Protein AF-A0AAE4NMX4-F1 (afdb_monomer)

Structure (mmCIF, N/CA/C/O backbone):
data_AF-A0AAE4NMX4-F1
#
_entry.id   AF-A0AAE4NMX4-F1
#
loop_
_atom_site.group_PDB
_atom_site.id
_atom_site.type_symbol
_atom_site.label_atom_id
_atom_site.label_alt_id
_atom_site.label_comp_id
_atom_site.label_asym_id
_atom_site.label_entity_id
_atom_site.label_seq_id
_atom_site.pdbx_PDB_ins_code
_atom_site.Cartn_x
_atom_site.Cartn_y
_atom_site.Cartn_z
_atom_site.occupancy
_atom_site.B_iso_or_equiv
_atom_site.auth_seq_id
_atom_site.auth_comp_id
_atom_site.auth_asym_id
_atom_site.auth_atom_id
_atom_site.pdbx_PDB_model_num
ATOM 1 N N . MET A 1 1 ? -7.777 -8.681 -1.428 1.00 73.31 1 MET A N 1
ATOM 2 C CA . MET A 1 1 ? -6.659 -7.923 -0.824 1.00 73.31 1 MET A CA 1
ATOM 3 C C . MET A 1 1 ? -6.633 -8.086 0.697 1.00 73.31 1 MET A C 1
ATOM 5 O O . MET A 1 1 ? -5.696 -8.689 1.185 1.00 73.31 1 MET A O 1
ATOM 9 N N . GLN A 1 2 ? -7.688 -7.728 1.435 1.00 81.00 2 GLN A N 1
ATOM 10 C CA . GLN A 1 2 ? -7.768 -7.958 2.895 1.00 81.00 2 GLN A CA 1
ATOM 11 C C . GLN A 1 2 ? -7.533 -9.416 3.325 1.00 81.00 2 GLN A C 1
ATOM 13 O O . GLN A 1 2 ? -6.770 -9.665 4.251 1.00 81.00 2 GLN A O 1
ATOM 18 N N . ARG A 1 3 ? -8.087 -10.390 2.585 1.00 83.12 3 ARG A N 1
ATOM 19 C CA . ARG A 1 3 ? -7.792 -11.820 2.788 1.00 83.12 3 ARG A CA 1
ATOM 20 C C . ARG A 1 3 ? -6.305 -12.160 2.639 1.00 83.12 3 ARG A C 1
ATOM 22 O O . ARG A 1 3 ? -5.798 -12.959 3.413 1.00 83.12 3 ARG A O 1
ATOM 29 N N . PHE A 1 4 ? -5.616 -11.542 1.678 1.00 76.56 4 PHE A N 1
ATOM 30 C CA . PHE A 1 4 ? -4.170 -11.722 1.488 1.00 76.56 4 PHE A CA 1
ATOM 31 C C . PHE A 1 4 ? -3.372 -11.115 2.642 1.00 76.56 4 PHE A C 1
ATOM 33 O O . PHE A 1 4 ? -2.330 -11.639 3.002 1.00 76.56 4 PHE A O 1
ATOM 40 N N . LEU A 1 5 ? -3.896 -10.058 3.267 1.00 78.12 5 LEU A N 1
ATOM 41 C CA . LEU A 1 5 ? -3.300 -9.475 4.463 1.00 78.12 5 LEU A CA 1
ATOM 42 C C . LEU A 1 5 ? -3.660 -10.233 5.753 1.00 78.12 5 LEU A C 1
ATOM 44 O O . LEU A 1 5 ? -3.186 -9.862 6.822 1.00 78.12 5 LEU A O 1
ATOM 48 N N . GLY A 1 6 ? -4.521 -11.253 5.714 1.00 81.62 6 GLY A N 1
ATOM 49 C CA . GLY A 1 6 ? -4.983 -11.940 6.926 1.00 81.62 6 GLY A CA 1
ATOM 50 C C . GLY A 1 6 ? -5.726 -11.033 7.920 1.00 81.62 6 GLY A C 1
ATOM 51 O O . GLY A 1 6 ? -5.767 -11.343 9.109 1.00 81.62 6 GLY A O 1
ATOM 52 N N . ILE A 1 7 ? -6.293 -9.914 7.454 1.00 81.31 7 ILE A N 1
ATOM 53 C CA . ILE A 1 7 ? -7.096 -8.994 8.273 1.00 81.31 7 ILE A CA 1
ATOM 54 C C . ILE A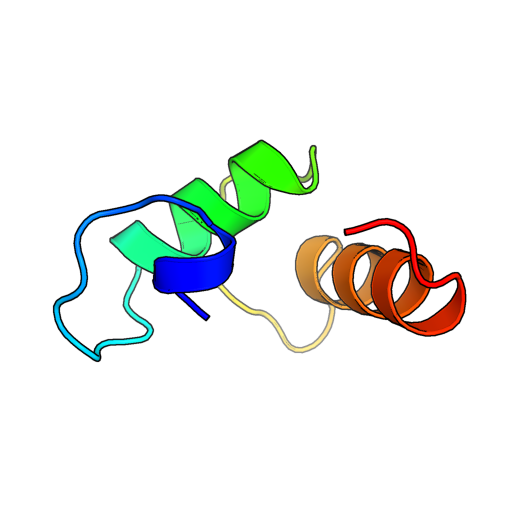 1 7 ? -8.593 -9.232 8.051 1.00 81.31 7 ILE A C 1
ATOM 56 O O . ILE A 1 7 ? -8.993 -9.844 7.057 1.00 81.31 7 ILE A O 1
ATOM 60 N N . GLY A 1 8 ? -9.422 -8.745 8.981 1.00 86.38 8 GLY A N 1
ATOM 61 C CA . GLY A 1 8 ? -10.880 -8.809 8.857 1.00 86.38 8 GLY A CA 1
ATOM 62 C C . GLY A 1 8 ? -11.349 -8.211 7.529 1.00 86.38 8 GLY A C 1
ATOM 63 O O . GLY A 1 8 ? -10.892 -7.136 7.143 1.00 86.38 8 GLY A O 1
ATOM 64 N N . GLN A 1 9 ? -12.219 -8.928 6.815 1.00 87.38 9 GLN A N 1
ATOM 65 C CA . GLN A 1 9 ? -12.752 -8.463 5.537 1.00 87.38 9 GLN A CA 1
ATOM 66 C C . GLN A 1 9 ? -13.992 -7.603 5.767 1.00 87.38 9 GLN A C 1
ATOM 68 O O . GLN A 1 9 ? -14.975 -8.078 6.331 1.00 87.38 9 GLN A O 1
ATOM 73 N N . ASP A 1 10 ? -13.932 -6.359 5.304 1.00 86.69 10 ASP A N 1
ATOM 74 C CA . ASP A 1 10 ? -15.081 -5.455 5.186 1.00 86.69 10 ASP A CA 1
ATOM 75 C C . ASP A 1 10 ? -15.335 -5.031 3.725 1.00 86.69 10 ASP A C 1
ATOM 77 O O . ASP A 1 10 ? -16.214 -4.216 3.460 1.00 86.69 10 ASP A O 1
ATOM 81 N N . ASP A 1 11 ? -14.561 -5.587 2.783 1.00 86.44 11 ASP A N 1
ATOM 82 C CA . ASP A 1 11 ? -14.551 -5.289 1.347 1.00 86.44 11 ASP A CA 1
ATOM 83 C C . ASP A 1 11 ? -14.201 -3.829 0.996 1.00 86.44 11 ASP A C 1
ATOM 85 O O . ASP A 1 11 ? -14.299 -3.412 -0.161 1.00 86.44 11 ASP A O 1
ATOM 89 N N . LEU A 1 12 ? -13.691 -3.061 1.966 1.00 91.56 12 LEU A N 1
ATOM 90 C CA . LEU A 1 12 ? -13.243 -1.688 1.790 1.00 91.56 12 LEU A CA 1
ATOM 91 C C . LEU A 1 12 ? -11.716 -1.591 1.757 1.00 91.56 12 LEU A C 1
ATOM 93 O O . LEU A 1 12 ? -10.972 -2.074 2.617 1.00 91.56 12 LEU A O 1
ATOM 97 N N . PHE A 1 13 ? -11.222 -0.826 0.788 1.00 90.06 13 PHE A N 1
ATOM 98 C CA . PHE A 1 13 ? -9.831 -0.388 0.764 1.00 90.06 13 PHE A CA 1
ATOM 99 C C . PHE A 1 13 ? -9.670 0.960 1.486 1.00 90.06 13 PHE A C 1
ATOM 101 O O . PHE A 1 13 ? -9.310 1.975 0.895 1.00 90.06 13 PHE A O 1
ATOM 108 N N . GLY A 1 14 ? -10.021 0.974 2.776 1.00 92.75 14 GLY A N 1
ATOM 109 C CA . GLY A 1 14 ? -9.953 2.155 3.642 1.00 92.75 14 GLY A CA 1
ATOM 110 C C . GLY A 1 14 ? -8.624 2.307 4.390 1.00 92.75 14 GLY A C 1
ATOM 111 O O . GLY A 1 14 ? -7.733 1.462 4.307 1.00 92.75 14 GLY A O 1
ATOM 112 N 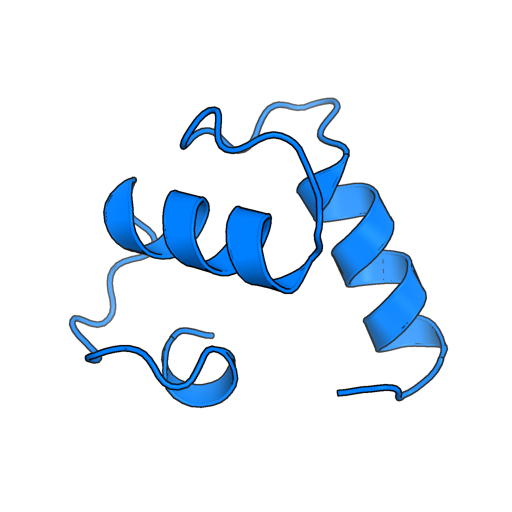N . GLN A 1 15 ? -8.510 3.371 5.193 1.00 95.06 15 GLN A N 1
ATOM 113 C CA . GLN A 1 15 ? -7.289 3.691 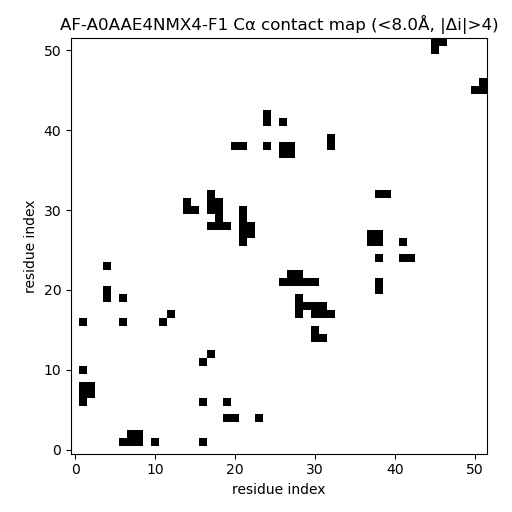5.953 1.00 95.06 15 GLN A CA 1
ATOM 114 C C . GLN A 1 15 ? -6.791 2.548 6.853 1.00 95.06 15 GLN A C 1
ATOM 116 O O . GLN A 1 15 ? -5.582 2.389 7.017 1.00 95.06 15 GLN A O 1
ATOM 121 N N . ALA A 1 16 ? -7.696 1.756 7.439 1.00 92.44 16 ALA A N 1
ATOM 122 C CA . ALA A 1 16 ? -7.327 0.598 8.255 1.00 92.44 16 ALA A CA 1
ATOM 123 C C . ALA A 1 16 ? -6.610 -0.469 7.411 1.00 92.44 16 ALA A C 1
ATOM 125 O O . ALA A 1 16 ? -5.481 -0.846 7.718 1.00 92.44 16 ALA A O 1
ATOM 126 N N . THR A 1 17 ? -7.216 -0.849 6.284 1.00 93.62 17 THR A N 1
ATOM 127 C CA . THR A 1 17 ? -6.640 -1.778 5.305 1.00 93.62 17 THR A CA 1
ATOM 128 C C . THR A 1 17 ? -5.289 -1.288 4.776 1.00 93.62 17 THR A C 1
ATOM 130 O O . THR A 1 17 ? -4.338 -2.066 4.695 1.00 93.62 17 THR A O 1
ATOM 133 N N . ILE A 1 18 ? -5.167 0.008 4.458 1.00 95.62 18 ILE A N 1
ATOM 134 C CA . ILE A 1 18 ? -3.909 0.602 3.977 1.00 95.62 18 ILE A CA 1
ATOM 135 C C . ILE A 1 18 ? -2.822 0.518 5.053 1.00 95.62 18 ILE A C 1
ATOM 137 O O . ILE A 1 18 ? -1.701 0.106 4.760 1.00 95.62 18 ILE A O 1
ATOM 141 N N . LYS A 1 19 ? -3.152 0.849 6.306 1.00 95.38 19 LYS A N 1
ATOM 142 C CA . LYS A 1 19 ? -2.214 0.774 7.431 1.00 95.38 19 LYS A CA 1
ATOM 143 C C . LYS A 1 19 ? -1.668 -0.644 7.624 1.00 95.38 19 LYS A C 1
ATOM 145 O O . LYS A 1 19 ? -0.463 -0.817 7.809 1.00 95.38 19 LYS A O 1
ATOM 150 N N . ASP A 1 20 ? -2.539 -1.648 7.592 1.00 94.06 20 ASP A 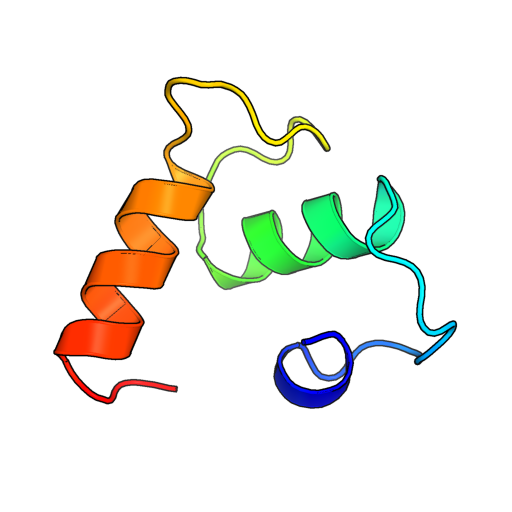N 1
ATOM 151 C CA . ASP A 1 20 ? -2.134 -3.040 7.800 1.00 94.06 20 ASP A CA 1
ATOM 152 C C . ASP A 1 20 ? -1.327 -3.582 6.616 1.00 94.06 20 ASP A C 1
ATOM 154 O O . ASP A 1 20 ? -0.328 -4.274 6.821 1.00 94.06 20 ASP A O 1
ATOM 158 N N . MET A 1 21 ? -1.666 -3.179 5.389 1.00 94.50 21 MET A N 1
ATOM 159 C CA . MET A 1 21 ? -0.835 -3.451 4.216 1.00 94.50 21 MET A CA 1
ATOM 160 C C . MET A 1 21 ? 0.564 -2.859 4.374 1.00 94.50 21 MET A C 1
ATOM 162 O O . MET A 1 21 ? 1.557 -3.559 4.207 1.00 94.50 21 MET A O 1
ATOM 166 N N . GLN A 1 22 ? 0.658 -1.581 4.738 1.00 96.38 22 GLN A N 1
ATOM 167 C CA . GLN A 1 22 ? 1.935 -0.894 4.942 1.00 96.38 22 GLN A CA 1
ATOM 168 C C . GLN A 1 22 ? 2.787 -1.585 6.005 1.00 96.38 22 GLN A C 1
ATOM 170 O O . GLN A 1 22 ? 3.988 -1.767 5.813 1.00 96.38 22 GLN A O 1
ATOM 175 N N . LYS A 1 23 ? 2.155 -2.042 7.092 1.00 95.19 23 LYS A N 1
ATOM 176 C CA . LYS A 1 23 ? 2.812 -2.841 8.128 1.00 95.19 23 LYS A CA 1
ATOM 177 C C . LYS A 1 23 ? 3.409 -4.132 7.564 1.00 95.19 23 LYS A C 1
ATOM 179 O O . LYS A 1 23 ? 4.555 -4.436 7.873 1.00 95.19 23 LYS A O 1
ATOM 184 N N . GLN A 1 24 ? 2.661 -4.880 6.756 1.00 92.44 24 GLN A N 1
ATOM 185 C CA . GLN A 1 24 ? 3.136 -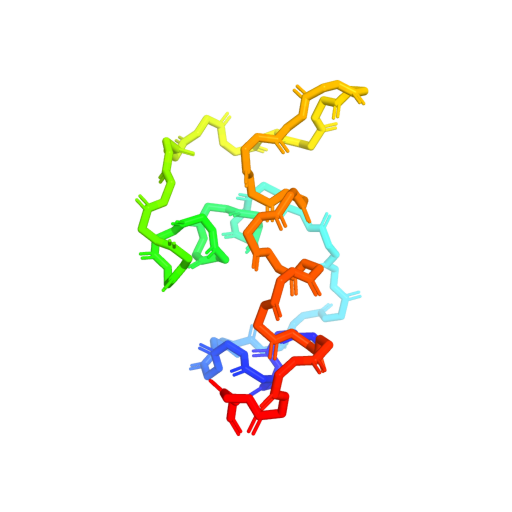6.140 6.171 1.00 92.44 24 GLN A CA 1
ATOM 186 C C . GLN A 1 24 ? 4.207 -5.952 5.099 1.00 92.44 24 GLN A C 1
ATOM 188 O O . GLN A 1 24 ? 5.126 -6.764 4.969 1.00 92.44 24 GLN A O 1
ATOM 193 N N . LEU A 1 25 ? 4.114 -4.863 4.342 1.00 93.69 25 LEU A N 1
ATOM 194 C CA . LEU A 1 25 ? 5.121 -4.488 3.359 1.00 93.69 25 LEU A CA 1
ATOM 195 C C . LEU A 1 25 ? 6.379 -3.897 4.012 1.00 93.69 25 LEU A C 1
ATOM 197 O O . LEU A 1 25 ? 7.395 -3.758 3.346 1.00 93.69 25 LEU A O 1
ATOM 201 N N . GLY A 1 26 ? 6.361 -3.594 5.313 1.00 95.44 26 GLY A N 1
ATOM 202 C CA . GLY A 1 26 ? 7.506 -2.987 5.997 1.00 95.44 26 GLY A CA 1
ATOM 203 C C . GLY A 1 26 ? 7.771 -1.544 5.560 1.00 95.44 26 GLY A C 1
ATOM 204 O O . GLY A 1 26 ? 8.893 -1.062 5.675 1.00 95.44 26 GLY A O 1
ATOM 205 N N . THR A 1 27 ? 6.747 -0.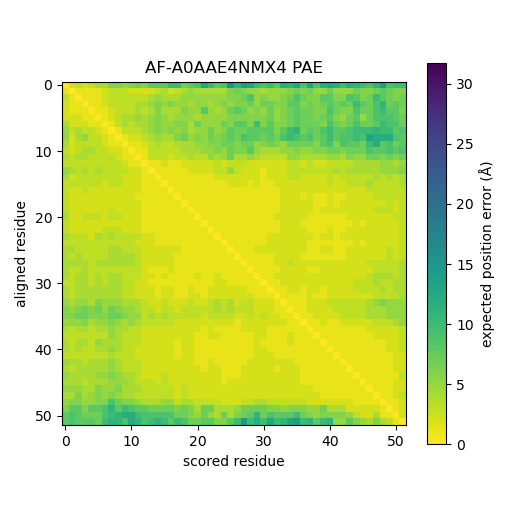852 5.056 1.00 96.88 27 THR A N 1
ATOM 206 C CA . THR A 1 27 ? 6.823 0.551 4.628 1.00 96.88 27 THR A CA 1
ATOM 207 C C . THR A 1 27 ? 6.209 1.480 5.676 1.00 96.88 27 THR A C 1
ATOM 209 O O . THR A 1 27 ? 5.512 1.035 6.590 1.00 96.88 27 THR A O 1
ATOM 212 N N . THR A 1 28 ? 6.408 2.790 5.525 1.00 96.88 28 THR A N 1
ATOM 213 C CA . THR A 1 28 ? 5.787 3.809 6.387 1.00 96.88 28 THR A CA 1
ATOM 214 C C . THR A 1 28 ? 4.265 3.630 6.470 1.00 96.88 28 THR A C 1
ATOM 216 O O . THR A 1 28 ? 3.596 3.477 5.451 1.00 96.88 28 THR A O 1
ATOM 219 N N . GLN A 1 29 ? 3.715 3.654 7.690 1.00 97.12 29 GLN A N 1
ATOM 220 C CA . GLN A 1 29 ? 2.278 3.498 7.964 1.00 97.12 29 GLN A CA 1
ATOM 221 C C . GLN A 1 29 ? 1.532 4.845 7.940 1.00 97.12 29 GLN A C 1
ATOM 223 O O . GLN A 1 29 ? 0.952 5.263 8.946 1.00 97.12 29 GLN A O 1
ATOM 228 N N . ASP A 1 30 ? 1.562 5.548 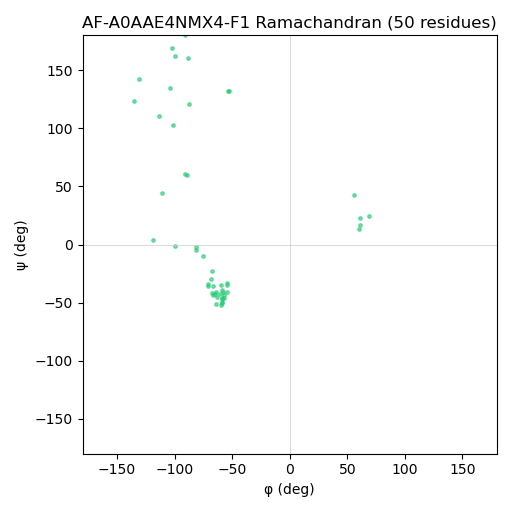6.809 1.00 96.62 30 ASP A N 1
ATOM 229 C CA . ASP A 1 30 ? 0.902 6.855 6.637 1.00 96.62 30 ASP A CA 1
ATOM 230 C C . ASP A 1 30 ? -0.609 6.757 6.330 1.00 96.62 30 ASP A C 1
ATOM 232 O O . ASP A 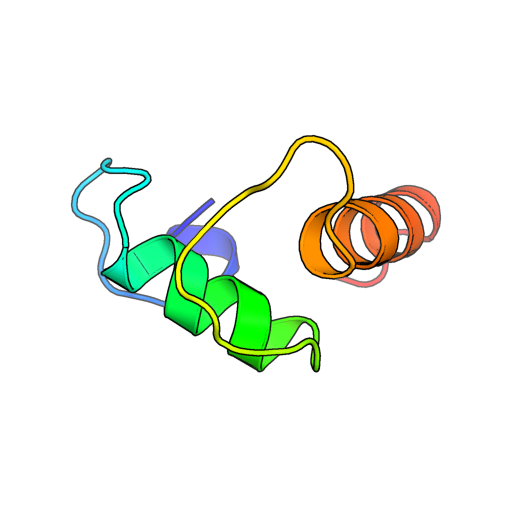1 30 ? -1.301 7.773 6.233 1.00 96.62 30 ASP A O 1
ATOM 236 N N . ARG A 1 31 ? -1.133 5.526 6.212 1.00 96.69 31 ARG A N 1
ATOM 237 C CA . ARG A 1 31 ? -2.546 5.198 5.953 1.00 96.69 31 ARG A CA 1
ATOM 238 C C . ARG A 1 31 ? -3.081 5.744 4.627 1.00 96.69 31 ARG A C 1
ATOM 240 O O . ARG A 1 31 ? -4.298 5.791 4.440 1.00 96.69 31 ARG A O 1
ATOM 247 N N . THR A 1 32 ? -2.191 6.124 3.715 1.00 96.62 32 THR A N 1
ATOM 248 C CA . THR A 1 32 ? -2.518 6.754 2.437 1.00 96.62 32 THR A CA 1
ATOM 249 C C . THR A 1 32 ? -1.793 6.051 1.294 1.00 96.62 32 THR A C 1
ATOM 251 O O . THR A 1 32 ? -0.639 5.650 1.406 1.00 96.62 32 THR A O 1
ATOM 254 N N . ILE A 1 33 ? -2.462 5.915 0.150 1.00 95.81 33 ILE A N 1
ATOM 255 C CA . ILE A 1 33 ? -1.795 5.557 -1.104 1.00 95.81 33 ILE A CA 1
ATOM 256 C C . ILE A 1 33 ? -1.627 6.831 -1.922 1.00 95.81 33 ILE A C 1
ATOM 258 O O . ILE A 1 33 ? -2.583 7.350 -2.493 1.00 95.81 33 ILE A O 1
ATOM 262 N N . SER A 1 34 ? -0.403 7.350 -1.930 1.00 93.25 34 SER A N 1
ATOM 263 C CA . SER A 1 34 ? -0.012 8.546 -2.677 1.00 93.25 34 SER A CA 1
ATOM 264 C C . SER A 1 34 ? 0.431 8.193 -4.105 1.00 93.25 34 SER A C 1
ATOM 266 O O . SER A 1 34 ? 0.829 7.052 -4.347 1.00 93.25 34 SER A O 1
ATOM 268 N N . PRO A 1 35 ? 0.447 9.159 -5.048 1.00 94.38 35 PRO A N 1
ATOM 269 C CA . PRO A 1 35 ? 0.949 8.932 -6.409 1.00 94.38 35 PRO A CA 1
ATOM 270 C C . PRO A 1 35 ? 2.375 8.364 -6.452 1.00 94.38 35 PRO A C 1
ATOM 272 O O . PRO A 1 35 ? 2.704 7.562 -7.321 1.00 94.38 35 PRO A O 1
ATOM 275 N N . VAL A 1 36 ? 3.205 8.753 -5.480 1.00 93.88 36 VAL A N 1
ATOM 276 C CA . VAL A 1 36 ? 4.486 8.113 -5.170 1.00 93.88 36 VAL A CA 1
ATOM 277 C C . VAL A 1 36 ? 4.342 7.477 -3.792 1.00 93.88 36 VAL A C 1
ATOM 279 O O . VAL A 1 36 ? 4.208 8.185 -2.797 1.00 93.88 36 VAL A O 1
ATOM 282 N N . SER A 1 37 ? 4.317 6.147 -3.739 1.00 96.12 37 SER A N 1
ATOM 283 C CA . SER A 1 37 ? 4.099 5.379 -2.511 1.00 96.12 37 SER A CA 1
ATOM 284 C C . SER A 1 37 ? 5.100 4.232 -2.425 1.00 96.12 37 SER A C 1
ATOM 286 O O . SER A 1 37 ? 5.160 3.378 -3.313 1.00 96.12 37 SER A O 1
ATOM 288 N N . ASP A 1 38 ? 5.859 4.186 -1.329 1.00 96.94 38 ASP A N 1
ATOM 289 C CA . ASP A 1 38 ? 6.760 3.065 -1.044 1.00 96.94 38 ASP A CA 1
ATOM 290 C C . ASP A 1 38 ? 5.991 1.742 -0.943 1.00 96.94 38 ASP A C 1
ATOM 292 O O . ASP A 1 38 ? 6.482 0.711 -1.396 1.00 96.94 38 ASP A O 1
ATOM 296 N N . SER A 1 39 ? 4.762 1.771 -0.411 1.00 96.19 39 SER A N 1
ATOM 297 C CA . SER A 1 39 ? 3.891 0.595 -0.286 1.00 96.19 39 SER A CA 1
ATOM 298 C C . SER A 1 39 ? 3.504 0.045 -1.658 1.00 96.19 39 SER A C 1
ATOM 300 O O . SER A 1 39 ? 3.520 -1.163 -1.864 1.00 96.19 39 SER A O 1
ATOM 302 N N . VAL A 1 40 ? 3.199 0.918 -2.623 1.00 95.62 40 VAL A N 1
ATOM 303 C CA . VAL A 1 40 ? 2.898 0.492 -4.000 1.00 95.62 40 VAL A CA 1
ATOM 304 C C . VAL A 1 40 ? 4.136 -0.103 -4.669 1.00 95.62 40 VAL A C 1
ATOM 306 O O . VAL A 1 40 ? 4.038 -1.162 -5.288 1.00 95.62 40 VAL A O 1
ATOM 309 N N . ARG A 1 41 ? 5.307 0.530 -4.508 1.00 96.75 41 ARG A N 1
ATOM 310 C CA . ARG A 1 41 ? 6.570 0.008 -5.054 1.00 96.75 41 ARG A CA 1
ATOM 311 C C . ARG A 1 41 ? 6.886 -1.38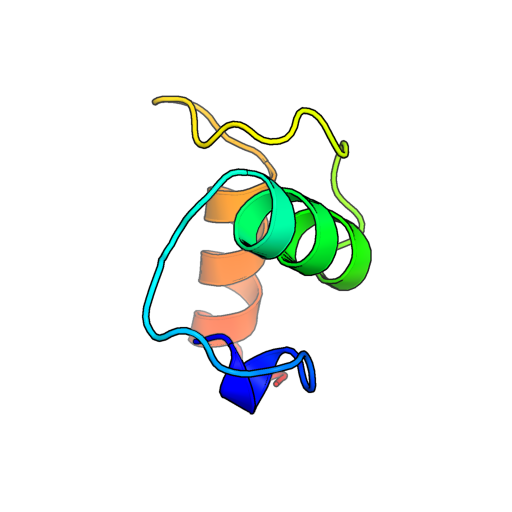3 -4.501 1.00 96.75 41 ARG A C 1
ATOM 313 O O . ARG A 1 41 ? 7.179 -2.290 -5.272 1.00 96.75 41 ARG A O 1
ATOM 320 N N . GLU A 1 42 ? 6.815 -1.552 -3.186 1.00 96.12 42 GLU A N 1
ATOM 321 C CA . GLU A 1 42 ? 7.142 -2.815 -2.518 1.00 96.12 42 GLU A CA 1
ATOM 322 C C . GLU A 1 42 ? 6.141 -3.927 -2.858 1.00 96.12 42 GLU A C 1
ATOM 324 O O . GLU A 1 42 ? 6.540 -5.056 -3.148 1.00 96.12 42 GLU A O 1
ATOM 329 N N . LEU A 1 43 ? 4.843 -3.604 -2.897 1.00 93.00 43 LEU A N 1
ATOM 330 C CA . LEU A 1 43 ? 3.810 -4.543 -3.330 1.00 93.00 43 LEU A CA 1
ATOM 331 C C . LEU A 1 43 ? 4.090 -5.052 -4.749 1.00 93.00 43 LEU A C 1
ATOM 333 O O . LEU A 1 43 ? 4.045 -6.257 -4.987 1.00 93.00 43 LEU A O 1
ATOM 337 N N . GLN A 1 44 ? 4.423 -4.147 -5.676 1.00 94.69 44 GLN A N 1
ATOM 338 C CA . GLN A 1 44 ? 4.751 -4.507 -7.055 1.00 94.69 44 GLN A CA 1
ATOM 339 C C . GLN A 1 44 ? 5.969 -5.437 -7.137 1.00 94.69 44 GLN A C 1
ATOM 341 O O . GLN A 1 44 ? 5.939 -6.400 -7.901 1.00 94.69 44 GLN A O 1
ATOM 346 N N . ILE A 1 45 ? 7.026 -5.175 -6.359 1.00 95.56 45 ILE A N 1
ATOM 347 C CA . ILE A 1 45 ? 8.235 -6.015 -6.323 1.00 95.56 45 ILE A CA 1
ATOM 348 C C . ILE A 1 45 ? 7.883 -7.437 -5.886 1.00 95.56 45 ILE A C 1
ATOM 350 O O . ILE A 1 45 ? 8.206 -8.393 -6.588 1.00 95.56 45 ILE A O 1
ATOM 354 N N . ARG A 1 46 ? 7.179 -7.580 -4.761 1.00 93.56 46 ARG A N 1
ATOM 355 C CA . ARG A 1 46 ? 6.835 -8.896 -4.211 1.00 93.56 46 ARG A CA 1
ATOM 356 C C . ARG A 1 46 ? 5.865 -9.676 -5.098 1.00 93.56 46 ARG A C 1
ATOM 358 O O . ARG A 1 46 ? 6.022 -10.885 -5.221 1.00 93.56 46 ARG A O 1
ATOM 365 N N . LEU A 1 47 ? 4.915 -9.000 -5.754 1.00 90.19 47 LEU A N 1
ATOM 366 C CA . LEU A 1 47 ? 4.034 -9.632 -6.744 1.00 90.19 47 LEU A CA 1
ATOM 367 C C . LEU A 1 47 ? 4.820 -10.117 -7.967 1.00 90.19 47 LEU A C 1
ATOM 369 O O . LEU A 1 47 ? 4.603 -11.231 -8.425 1.00 90.19 47 LEU A O 1
ATOM 373 N N . ASN A 1 48 ? 5.763 -9.318 -8.470 1.00 95.25 48 ASN A N 1
ATOM 374 C CA . ASN A 1 48 ? 6.600 -9.707 -9.610 1.00 95.25 48 ASN A CA 1
ATOM 375 C C . ASN A 1 48 ? 7.557 -10.862 -9.290 1.00 95.25 48 ASN A C 1
ATOM 377 O O . ASN A 1 48 ? 8.037 -11.527 -10.204 1.00 95.25 48 ASN A O 1
ATOM 381 N N . MET A 1 49 ? 7.868 -11.063 -8.012 1.00 94.81 49 MET A N 1
ATOM 382 C CA . MET A 1 49 ? 8.751 -12.123 -7.534 1.00 94.81 49 MET A CA 1
ATOM 383 C C . MET A 1 49 ? 7.995 -13.341 -6.976 1.00 94.81 49 MET A C 1
ATOM 385 O O . MET A 1 49 ? 8.651 -14.295 -6.573 1.00 94.81 49 MET A O 1
ATOM 389 N N . ASP A 1 50 ? 6.656 -13.318 -6.954 1.00 88.94 50 ASP A N 1
ATOM 390 C CA . ASP A 1 50 ? 5.804 -14.396 -6.421 1.00 88.94 50 ASP A CA 1
ATOM 391 C C . ASP A 1 50 ? 6.129 -14.759 -4.948 1.00 88.94 50 ASP A C 1
ATOM 393 O O . ASP A 1 50 ? 6.243 -15.921 -4.573 1.00 88.94 50 ASP A O 1
ATOM 397 N N . ILE A 1 51 ? 6.347 -13.744 -4.095 1.00 82.50 51 ILE A N 1
ATOM 398 C CA . ILE A 1 51 ? 6.768 -13.920 -2.682 1.00 82.50 51 ILE A CA 1
ATOM 399 C C . ILE A 1 51 ? 5.678 -13.539 -1.661 1.00 82.50 51 ILE A C 1
ATOM 401 O O . ILE A 1 51 ? 5.955 -12.873 -0.660 1.00 82.50 51 ILE A O 1
ATOM 405 N N . PHE A 1 52 ? 4.433 -13.956 -1.897 1.00 72.12 52 PHE A N 1
ATOM 406 C CA . PHE A 1 52 ? 3.311 -13.764 -0.964 1.00 72.12 52 PHE A CA 1
ATOM 407 C C . PHE A 1 52 ? 2.636 -15.071 -0.556 1.00 72.12 52 PHE A C 1
ATOM 409 O O . PHE A 1 52 ? 2.558 -15.989 -1.398 1.00 72.12 52 PHE A O 1
#

Sequence (52 aa):
MQRFLGIGQDDLFGQATIKDMQKQLGTTQDRTISPVSDSVRELQIRLNMDIF

pLDDT: mean 91.28, std 6.5, range [72.12, 97.12]

Mean predicted aligned error: 3.25 Å

Solvent-accessible surface area (backbone atoms only — not comparable to full-atom values): 3307 Å² total; per-residue (Å²): 106,46,71,80,70,73,46,86,76,81,91,63,93,43,50,68,52,43,27,54,48,13,56,75,65,71,34,80,68,77,39,68,89,50,101,79,35,67,49,59,53,49,51,52,52,37,61,78,66,71,71,125

Foldseek 3Di:
DCVVLVHDDPVDPFLVVQQSLCVVLVHDNPSDDDPDGPSVVSVVVCVVVVPD

Secondary structure (DSSP, 8-state):
-TTTTTSPP-S---HHHHHHHHHHHTS---S---SS-HHHHHHHHHHHTT--

Organism: NCBI:txid1358

Radius of gyration: 10.56 Å; Cα contacts (8 Å, |Δi|>4): 48; chains: 1; bounding box: 24×23×18 Å